Protein AF-A0A1I3VS00-F1 (afdb_monomer_lite)

Organism: NCBI:txid1612308

Sequence (116 aa):
MTAVLDRRQEQSERRREHIAELNKRAAESDLRLKRLYDAIEAGVADIGDPALKDRIDGLKAMRDQARADAERAQALLENFGGKAVTPQMLRKFAETAHQRIRVDGGGYPRASVDGR

pLDDT: mean 76.79, std 14.11, range [45.94, 93.88]

Secondary structure (DSSP, 8-state):
-HHHHHHHHHHHHHHHHHHHHHHHHHHHHHHHHHHHHHHHHTTSS-TT-HHHHHHHHHHHHHHHHHHHHHHHHHHHHHHHHHS---HHHHHHHHHHHHHHHHHS------------

Structure (mmCIF, N/CA/C/O backbone):
data_AF-A0A1I3VS00-F1
#
_entry.id   AF-A0A1I3VS00-F1
#
loop_
_atom_site.group_PDB
_atom_site.id
_atom_site.type_symbol
_atom_site.label_atom_id
_atom_site.label_alt_id
_atom_site.label_comp_id
_atom_site.label_asym_id
_atom_site.label_entity_id
_atom_site.label_seq_id
_atom_site.pdbx_PDB_ins_code
_atom_site.Cartn_x
_atom_site.Cartn_y
_atom_site.Cartn_z
_atom_site.occupancy
_atom_site.B_iso_or_equiv
_atom_site.auth_seq_id
_atom_site.auth_comp_id
_atom_site.auth_asym_id
_atom_site.auth_atom_id
_atom_site.pdbx_PDB_model_num
ATOM 1 N N . MET A 1 1 ? 19.917 -16.281 -31.340 1.00 49.47 1 MET A N 1
ATOM 2 C CA . MET A 1 1 ? 18.910 -15.190 -31.347 1.00 49.47 1 MET A CA 1
ATOM 3 C C . MET A 1 1 ? 17.725 -15.472 -30.410 1.00 49.47 1 MET A C 1
ATOM 5 O O . MET A 1 1 ? 17.122 -14.526 -29.928 1.00 49.47 1 MET A O 1
ATOM 9 N N . THR A 1 2 ? 17.428 -16.739 -30.095 1.00 60.75 2 THR A N 1
ATOM 10 C CA . THR A 1 2 ? 16.278 -17.182 -29.277 1.00 60.75 2 THR A CA 1
ATOM 11 C C . THR A 1 2 ? 16.429 -16.907 -27.770 1.00 60.75 2 THR A C 1
ATOM 13 O O . THR A 1 2 ? 15.507 -16.395 -27.149 1.00 60.75 2 THR A O 1
ATOM 16 N N . ALA A 1 3 ? 17.621 -17.110 -27.193 1.00 62.72 3 ALA A N 1
ATOM 17 C CA . ALA A 1 3 ? 17.862 -16.9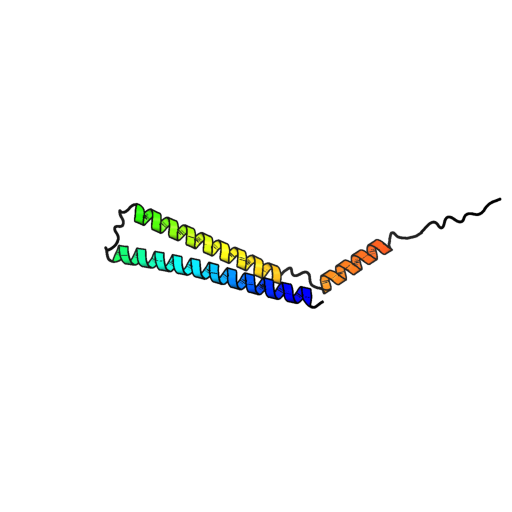75 -25.745 1.00 62.72 3 ALA A CA 1
ATOM 18 C C . ALA A 1 3 ? 17.700 -15.548 -25.168 1.00 62.72 3 ALA A C 1
ATOM 20 O O . ALA A 1 3 ? 17.547 -15.366 -23.964 1.00 62.72 3 ALA A O 1
ATOM 21 N N . VAL A 1 4 ? 17.768 -14.506 -26.004 1.00 61.59 4 VAL A N 1
ATOM 22 C CA . VAL A 1 4 ? 17.553 -13.114 -25.559 1.00 61.59 4 VAL A CA 1
ATOM 23 C C . VAL A 1 4 ? 16.063 -12.773 -25.510 1.00 61.59 4 VAL A C 1
ATOM 25 O O . VAL A 1 4 ? 15.656 -11.996 -24.651 1.00 61.59 4 VAL A O 1
ATOM 28 N N . LEU A 1 5 ? 15.259 -13.346 -26.410 1.00 64.44 5 LEU A N 1
ATOM 29 C CA . LEU A 1 5 ? 13.805 -13.174 -26.410 1.00 64.44 5 LEU A CA 1
ATOM 30 C C . LEU A 1 5 ? 13.175 -13.944 -25.246 1.00 64.44 5 LEU A C 1
ATOM 32 O O . LEU A 1 5 ? 12.375 -13.373 -24.515 1.00 64.44 5 LEU A O 1
ATOM 36 N N . ASP A 1 6 ? 13.643 -15.169 -25.016 1.00 65.31 6 ASP A N 1
ATOM 37 C CA . ASP A 1 6 ? 13.225 -16.036 -23.912 1.00 65.31 6 ASP A CA 1
ATOM 38 C C . ASP A 1 6 ? 13.430 -15.371 -22.533 1.00 65.31 6 ASP A C 1
ATOM 40 O O . ASP A 1 6 ? 12.478 -15.156 -21.785 1.00 65.31 6 ASP A O 1
ATOM 44 N N . ARG A 1 7 ? 14.638 -14.849 -22.259 1.00 65.69 7 ARG A N 1
ATOM 45 C CA . ARG A 1 7 ? 14.918 -14.102 -21.015 1.00 65.69 7 ARG A CA 1
ATOM 46 C C . ARG A 1 7 ? 14.091 -12.828 -20.847 1.00 65.69 7 ARG A C 1
ATOM 48 O O . ARG A 1 7 ? 13.836 -12.407 -19.722 1.00 65.69 7 ARG A O 1
ATOM 55 N N . ARG A 1 8 ? 13.703 -12.169 -21.942 1.00 65.25 8 ARG A N 1
ATOM 56 C CA . ARG A 1 8 ? 12.835 -10.981 -21.871 1.00 65.25 8 ARG A CA 1
ATOM 57 C C . ARG A 1 8 ? 11.405 -11.361 -21.513 1.00 65.25 8 ARG A C 1
ATOM 59 O O . ARG A 1 8 ? 10.761 -10.623 -20.771 1.00 65.25 8 ARG A O 1
ATOM 66 N N . GLN A 1 9 ? 10.932 -12.486 -22.034 1.00 68.12 9 GLN A N 1
ATOM 67 C CA . GLN A 1 9 ? 9.598 -12.998 -21.766 1.00 68.12 9 GLN A CA 1
ATOM 68 C C . GLN A 1 9 ? 9.479 -13.431 -20.299 1.00 68.12 9 GLN A C 1
ATOM 70 O O . GLN A 1 9 ? 8.611 -12.923 -19.593 1.00 68.12 9 GLN A O 1
ATOM 75 N N . GLU A 1 10 ? 10.461 -14.186 -19.801 1.00 72.00 10 GLU A N 1
ATOM 76 C CA . GLU A 1 10 ? 10.529 -14.603 -18.396 1.00 72.00 10 GLU A CA 1
ATOM 77 C C . GLU A 1 10 ? 10.608 -13.404 -17.426 1.00 72.00 10 GLU A C 1
ATOM 79 O O . GLU A 1 10 ? 9.923 -13.357 -16.405 1.00 72.00 10 GLU A O 1
ATOM 84 N N . GLN A 1 11 ? 11.399 -12.370 -17.746 1.00 72.31 11 GLN A N 1
ATOM 85 C CA . GLN A 1 11 ? 11.462 -11.161 -16.914 1.00 72.31 11 GLN A CA 1
ATOM 86 C C . GLN A 1 11 ? 10.167 -10.340 -16.928 1.00 72.31 11 GLN A C 1
ATOM 88 O O . GLN A 1 11 ? 9.881 -9.649 -15.950 1.00 72.31 11 GLN A O 1
ATOM 93 N N . SER A 1 12 ? 9.415 -10.364 -18.029 1.00 74.44 12 SER A N 1
ATOM 94 C CA . SER A 1 12 ? 8.126 -9.676 -18.139 1.00 74.44 12 SER A CA 1
ATOM 95 C C . SER A 1 12 ? 7.064 -10.368 -17.286 1.00 74.44 12 SER A C 1
ATOM 97 O O . SER A 1 12 ? 6.343 -9.701 -16.545 1.00 74.44 12 SER A O 1
ATOM 99 N N . GLU A 1 13 ? 7.013 -11.700 -17.330 1.00 78.31 13 GLU A N 1
ATOM 100 C CA . GLU A 1 13 ? 6.086 -12.516 -16.536 1.00 78.31 13 GLU A CA 1
ATOM 101 C C . GLU A 1 13 ? 6.328 -12.330 -15.037 1.00 78.31 13 GLU A C 1
ATOM 103 O O . GLU A 1 13 ? 5.426 -11.875 -14.334 1.00 78.31 13 GLU A O 1
ATOM 108 N N . ARG A 1 14 ? 7.578 -12.483 -14.580 1.00 79.31 14 ARG A N 1
ATOM 109 C CA . ARG A 1 14 ? 7.941 -12.278 -13.166 1.00 79.31 14 ARG A CA 1
ATOM 110 C C . ARG A 1 14 ? 7.592 -10.877 -12.655 1.00 79.31 14 ARG A C 1
ATOM 112 O O . ARG A 1 14 ? 7.182 -10.705 -11.509 1.00 79.31 14 ARG A O 1
ATOM 119 N N . ARG A 1 15 ? 7.744 -9.845 -13.494 1.00 78.56 15 ARG A N 1
ATOM 120 C CA . ARG A 1 15 ? 7.362 -8.466 -13.134 1.00 78.56 15 ARG A CA 1
ATOM 121 C C . ARG A 1 15 ? 5.850 -8.294 -13.057 1.00 78.56 15 ARG A C 1
ATOM 123 O O . ARG A 1 15 ? 5.381 -7.599 -12.162 1.00 78.56 15 ARG A O 1
ATOM 130 N N . ARG A 1 16 ? 5.088 -8.910 -13.964 1.00 82.06 16 ARG A N 1
ATOM 131 C CA . ARG A 1 16 ? 3.617 -8.888 -13.923 1.00 82.06 16 ARG A CA 1
ATOM 132 C C . ARG A 1 16 ? 3.086 -9.576 -12.670 1.00 82.06 16 ARG A C 1
ATOM 134 O O . ARG A 1 16 ? 2.212 -9.019 -12.014 1.00 82.06 16 ARG A O 1
ATOM 141 N N . GLU A 1 17 ? 3.651 -10.724 -12.309 1.00 86.94 17 GLU A N 1
ATOM 142 C CA . GLU A 1 17 ? 3.328 -11.424 -11.060 1.00 86.94 17 GLU A CA 1
ATOM 143 C C . GLU A 1 17 ? 3.627 -10.548 -9.838 1.00 86.94 17 GLU A C 1
ATOM 145 O O . GLU A 1 17 ? 2.789 -10.406 -8.949 1.00 86.94 17 GLU A O 1
ATOM 150 N N . HIS A 1 18 ? 4.778 -9.871 -9.829 1.00 85.19 18 HIS A N 1
ATOM 151 C CA . HIS A 1 18 ? 5.136 -8.953 -8.750 1.00 85.19 18 HIS A CA 1
ATOM 152 C C . HIS A 1 18 ? 4.172 -7.758 -8.633 1.00 85.19 18 HIS A C 1
ATOM 154 O O . HIS A 1 18 ? 3.756 -7.403 -7.532 1.00 85.19 18 HIS A O 1
ATOM 160 N N . ILE A 1 19 ? 3.762 -7.162 -9.758 1.00 85.81 19 ILE A N 1
ATOM 161 C CA . ILE A 1 19 ? 2.754 -6.088 -9.784 1.00 85.81 19 ILE A CA 1
ATOM 162 C C . ILE A 1 19 ? 1.403 -6.592 -9.258 1.00 85.81 19 ILE A C 1
ATOM 164 O O . ILE A 1 19 ? 0.718 -5.872 -8.530 1.00 85.81 19 ILE A O 1
ATOM 168 N N . ALA A 1 20 ? 1.002 -7.815 -9.610 1.00 89.69 20 ALA A N 1
ATOM 169 C CA . ALA A 1 20 ? -0.241 -8.407 -9.125 1.00 89.69 20 ALA A CA 1
ATOM 170 C C . ALA A 1 20 ? -0.213 -8.618 -7.601 1.00 89.69 20 ALA A C 1
ATOM 172 O O . ALA A 1 20 ? -1.176 -8.272 -6.919 1.00 89.69 20 ALA A O 1
ATOM 173 N N . GLU A 1 21 ? 0.906 -9.104 -7.058 1.00 90.62 21 GLU A N 1
ATOM 174 C CA . GLU A 1 21 ? 1.119 -9.250 -5.612 1.00 90.62 21 GLU A CA 1
ATOM 175 C C . GLU A 1 21 ? 1.039 -7.896 -4.883 1.00 90.62 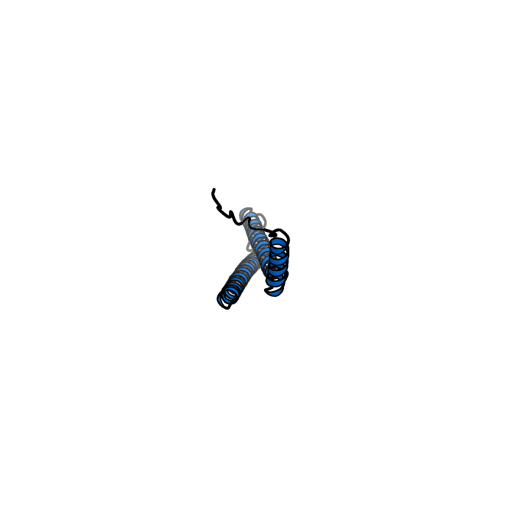21 GLU A C 1
ATOM 177 O O . GLU A 1 21 ? 0.357 -7.773 -3.864 1.00 90.62 21 GLU A O 1
ATOM 182 N N . LEU A 1 22 ? 1.690 -6.853 -5.413 1.00 89.19 22 LEU A N 1
ATOM 183 C CA . LEU A 1 22 ? 1.647 -5.507 -4.826 1.00 89.19 22 LEU A CA 1
ATOM 184 C C . LEU A 1 22 ? 0.221 -4.938 -4.810 1.00 89.19 22 LEU A C 1
ATOM 186 O O . LEU A 1 22 ? -0.237 -4.441 -3.780 1.00 89.19 22 LEU A O 1
ATOM 190 N N . ASN A 1 23 ? -0.511 -5.081 -5.918 1.00 87.44 23 ASN A N 1
ATOM 191 C CA . ASN A 1 23 ? -1.912 -4.662 -6.000 1.00 87.44 23 ASN A CA 1
ATOM 192 C C . ASN A 1 23 ? -2.808 -5.435 -5.028 1.00 87.44 23 ASN A C 1
ATOM 194 O O . ASN A 1 23 ? -3.676 -4.844 -4.386 1.00 87.44 23 ASN A O 1
ATOM 198 N N . LYS A 1 24 ? -2.586 -6.745 -4.878 1.00 92.62 24 LYS A N 1
ATOM 199 C CA . LYS A 1 24 ? -3.323 -7.568 -3.917 1.00 92.62 24 LYS A CA 1
ATOM 200 C C . LYS A 1 24 ? -3.100 -7.073 -2.487 1.00 92.62 24 LYS A C 1
ATOM 202 O O . LYS A 1 24 ? -4.071 -6.856 -1.767 1.00 92.62 24 LYS A O 1
ATOM 207 N N . ARG A 1 25 ? -1.849 -6.808 -2.095 1.00 88.75 25 ARG A N 1
ATOM 208 C CA . ARG A 1 25 ? -1.522 -6.267 -0.762 1.00 88.75 25 ARG A CA 1
ATOM 209 C C . ARG A 1 25 ? -2.172 -4.909 -0.506 1.00 88.75 25 ARG A C 1
ATOM 211 O O . ARG A 1 25 ? -2.670 -4.672 0.597 1.00 88.75 25 ARG A O 1
ATOM 218 N N . ALA A 1 26 ? -2.197 -4.032 -1.510 1.00 85.25 26 ALA A N 1
ATOM 219 C CA . ALA A 1 26 ? -2.899 -2.756 -1.419 1.00 85.25 26 ALA A CA 1
ATOM 220 C C . ALA A 1 26 ? -4.409 -2.965 -1.194 1.00 85.25 26 ALA A C 1
ATOM 222 O O . ALA A 1 26 ? -4.962 -2.426 -0.236 1.00 85.25 26 ALA A O 1
ATOM 223 N N . ALA A 1 27 ? -5.049 -3.828 -1.990 1.00 88.94 27 ALA A N 1
ATOM 224 C CA . ALA A 1 27 ? -6.475 -4.137 -1.872 1.00 88.94 27 ALA A CA 1
ATOM 225 C C . ALA A 1 27 ? -6.844 -4.781 -0.522 1.00 88.94 27 ALA A C 1
ATOM 227 O O . ALA A 1 27 ? -7.869 -4.446 0.073 1.00 88.94 27 ALA A O 1
ATOM 228 N N . GLU A 1 28 ? -6.004 -5.678 -0.002 1.00 93.00 28 GLU A N 1
ATOM 229 C CA . GLU A 1 28 ? -6.184 -6.264 1.331 1.00 93.00 28 GLU A CA 1
ATOM 230 C C . GLU A 1 28 ? -6.085 -5.206 2.437 1.00 93.00 28 GLU A C 1
ATOM 232 O O . GLU A 1 28 ? -6.846 -5.248 3.408 1.00 93.00 28 GLU A O 1
ATOM 237 N N . SER A 1 29 ? -5.175 -4.242 2.287 1.00 89.19 29 SER A N 1
ATOM 238 C CA . SER A 1 29 ? -5.002 -3.140 3.239 1.00 89.19 29 SER A CA 1
ATOM 239 C C . SER A 1 29 ? -6.198 -2.185 3.207 1.00 89.19 29 SER A C 1
ATOM 241 O O . SER A 1 29 ? -6.711 -1.821 4.265 1.00 89.19 29 SER A O 1
ATOM 243 N N . ASP A 1 30 ? -6.720 -1.864 2.020 1.00 87.69 30 ASP A N 1
ATOM 244 C CA . ASP A 1 30 ? -7.956 -1.090 1.858 1.00 87.69 30 ASP A CA 1
ATOM 245 C C . ASP A 1 30 ? -9.174 -1.802 2.456 1.00 87.69 30 ASP A C 1
ATOM 247 O O . ASP A 1 30 ? -9.996 -1.173 3.123 1.00 87.69 30 ASP A O 1
ATOM 251 N N . LEU A 1 31 ? -9.296 -3.121 2.275 1.00 93.88 31 LEU A N 1
ATOM 252 C CA . LEU A 1 31 ? -10.385 -3.887 2.881 1.00 93.88 31 LEU A CA 1
ATOM 253 C C . LEU A 1 31 ? -10.298 -3.877 4.412 1.00 93.88 31 LEU A C 1
ATOM 255 O O . LEU A 1 31 ? -11.318 -3.745 5.088 1.00 93.88 31 LEU A O 1
ATOM 259 N N . ARG A 1 32 ? -9.088 -4.004 4.971 1.00 91.25 32 ARG A N 1
ATOM 260 C CA . ARG A 1 32 ? -8.867 -3.904 6.422 1.00 91.25 32 ARG A CA 1
ATOM 261 C C . ARG A 1 32 ? -9.209 -2.514 6.950 1.00 91.25 32 ARG A C 1
ATOM 263 O O . ARG A 1 32 ? -9.837 -2.427 7.999 1.00 91.25 32 ARG A O 1
ATOM 270 N N . LEU A 1 33 ? -8.854 -1.457 6.218 1.00 90.81 33 LEU A N 1
ATOM 271 C CA . LEU A 1 33 ? -9.243 -0.086 6.555 1.00 90.81 33 LEU A CA 1
ATOM 272 C C . LEU A 1 33 ? -10.762 0.085 6.544 1.00 90.81 33 LEU A C 1
ATOM 274 O O . LEU A 1 33 ? -11.307 0.586 7.520 1.00 90.81 33 LEU A O 1
ATOM 278 N N . LYS A 1 34 ? -11.452 -0.384 5.496 1.00 92.06 34 LYS 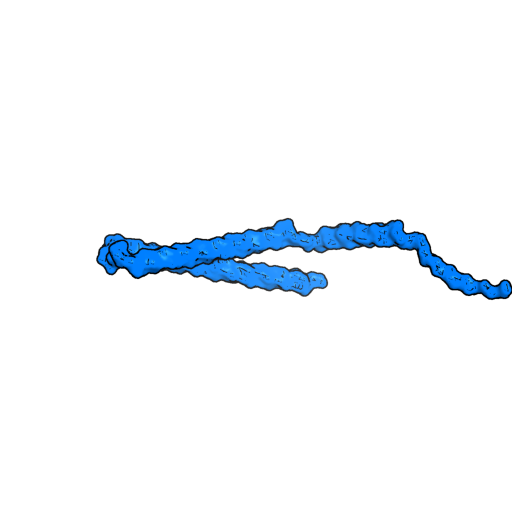A N 1
ATOM 279 C CA . LYS A 1 34 ? -12.921 -0.329 5.419 1.00 92.06 34 LYS A CA 1
ATOM 280 C C . LYS A 1 34 ? -13.580 -1.003 6.618 1.00 92.06 34 LYS A C 1
ATOM 282 O O . LYS A 1 34 ? -14.367 -0.367 7.297 1.00 92.06 34 LYS A O 1
ATOM 287 N N . ARG A 1 35 ? -13.157 -2.226 6.955 1.00 92.81 35 ARG A N 1
ATOM 288 C CA . ARG A 1 35 ? -13.681 -2.953 8.123 1.00 92.81 35 ARG A CA 1
ATOM 289 C C . ARG A 1 35 ? -13.462 -2.216 9.445 1.00 92.81 35 ARG A C 1
ATOM 291 O O . ARG A 1 35 ? -14.292 -2.338 10.337 1.00 92.81 35 ARG A O 1
ATOM 298 N N . LEU A 1 36 ? -12.347 -1.497 9.595 1.00 89.44 36 LEU A N 1
ATOM 299 C CA . LEU A 1 36 ? -12.114 -0.669 10.781 1.00 89.44 36 LEU A CA 1
ATOM 300 C C . LEU A 1 36 ? -13.060 0.529 10.812 1.00 89.44 36 LEU A C 1
ATOM 302 O O . LEU A 1 36 ? -13.609 0.818 11.867 1.00 89.44 36 LEU A O 1
ATOM 306 N N . TYR A 1 37 ? -13.290 1.182 9.673 1.00 91.31 37 TYR A N 1
ATOM 307 C CA . TYR A 1 37 ? -14.276 2.256 9.581 1.00 91.31 37 TYR A CA 1
ATOM 308 C C . TYR A 1 37 ? -15.696 1.758 9.883 1.00 91.31 37 TYR A C 1
ATOM 310 O O . TYR A 1 37 ? -16.358 2.348 10.730 1.00 91.31 37 TYR A O 1
ATOM 318 N N . ASP A 1 38 ? -16.111 0.620 9.318 1.00 92.62 38 ASP A N 1
ATOM 319 C CA . ASP A 1 38 ? -17.404 -0.010 9.626 1.00 92.62 38 ASP A CA 1
ATOM 320 C C . ASP A 1 38 ? -17.534 -0.350 11.126 1.00 92.62 38 ASP A C 1
ATOM 322 O O . ASP A 1 38 ? -18.586 -0.157 11.729 1.00 92.62 38 ASP A O 1
ATOM 326 N N . ALA A 1 39 ? -16.461 -0.838 11.762 1.00 89.81 39 ALA A N 1
ATOM 327 C CA . ALA A 1 39 ? -16.459 -1.151 13.193 1.00 89.81 39 ALA A CA 1
ATOM 328 C C . ALA A 1 39 ? -16.567 0.101 14.080 1.00 89.81 39 ALA A C 1
ATOM 330 O O . ALA A 1 39 ? -17.166 0.029 15.154 1.00 89.81 39 ALA A O 1
ATOM 331 N N . ILE A 1 40 ? -16.011 1.234 13.641 1.00 88.81 40 ILE A N 1
ATOM 332 C CA . ILE A 1 40 ? -16.174 2.532 14.311 1.00 88.81 40 ILE A CA 1
ATOM 333 C C . ILE A 1 40 ? -17.626 3.002 14.181 1.00 88.81 40 ILE A C 1
ATOM 335 O O . ILE A 1 40 ? -18.235 3.383 15.177 1.00 88.81 40 ILE A O 1
ATOM 339 N N . GLU A 1 41 ? -18.207 2.927 12.981 1.00 89.88 41 GLU A N 1
ATOM 340 C CA . GLU A 1 41 ? -19.603 3.318 12.735 1.00 89.88 41 GLU A CA 1
ATOM 341 C C . GLU A 1 41 ? -20.600 2.445 13.510 1.00 89.88 41 GLU A C 1
ATOM 343 O O . GLU A 1 41 ? -21.590 2.947 14.038 1.00 89.88 41 GLU A O 1
ATOM 348 N N . ALA A 1 42 ? -20.310 1.149 13.648 1.00 92.75 42 ALA A N 1
ATOM 349 C CA . ALA A 1 42 ? -21.091 0.223 14.464 1.00 92.75 42 ALA A CA 1
ATOM 350 C C . ALA A 1 42 ? -20.886 0.408 15.984 1.00 92.75 42 ALA A C 1
ATOM 352 O O . ALA A 1 42 ? -21.527 -0.290 16.770 1.00 92.75 42 ALA A O 1
ATOM 353 N N . GLY A 1 43 ? -19.981 1.299 16.410 1.00 87.94 43 GLY A N 1
ATOM 354 C CA . GLY A 1 43 ? -19.643 1.528 17.819 1.00 87.94 43 GLY A CA 1
ATOM 355 C C . GLY A 1 43 ? -18.877 0.377 18.482 1.00 87.94 43 GLY A C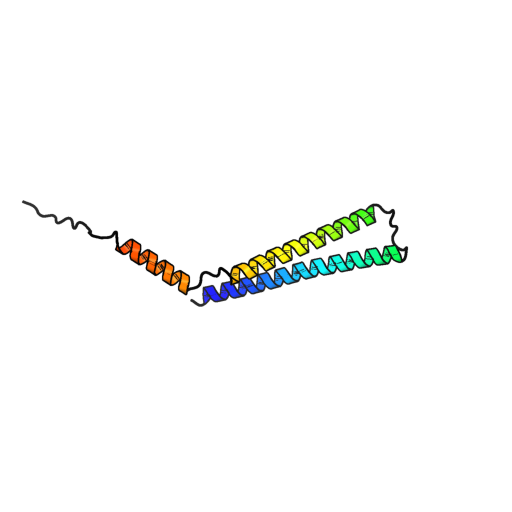 1
ATOM 356 O O . GLY A 1 43 ? -18.761 0.339 19.703 1.00 87.94 43 GLY A O 1
ATOM 357 N N . VAL A 1 44 ? -18.365 -0.573 17.692 1.00 89.44 44 VAL A N 1
ATOM 358 C CA . VAL A 1 44 ? -17.556 -1.710 18.166 1.00 89.44 44 VAL A CA 1
ATOM 359 C C . VAL A 1 44 ? -16.123 -1.269 18.468 1.00 89.44 44 VAL A C 1
ATOM 361 O O . VAL A 1 44 ? -15.481 -1.821 19.360 1.00 89.44 44 VAL A O 1
ATOM 364 N N . ALA A 1 45 ? -15.618 -0.287 17.721 1.00 85.81 45 ALA A N 1
ATOM 365 C CA . ALA A 1 45 ? -14.300 0.302 17.913 1.00 85.81 45 ALA A CA 1
ATOM 366 C C . ALA A 1 45 ? -14.419 1.737 18.445 1.00 85.81 45 ALA A C 1
ATOM 368 O O . ALA A 1 45 ? -15.176 2.544 17.907 1.00 85.81 45 ALA A O 1
ATOM 369 N N . ASP A 1 46 ? -13.645 2.054 19.484 1.00 85.50 46 ASP A N 1
ATOM 370 C CA . ASP A 1 46 ? -13.614 3.385 20.091 1.00 85.50 46 ASP A CA 1
ATOM 371 C C . ASP A 1 46 ? -12.702 4.324 19.288 1.00 85.50 46 ASP A C 1
ATOM 373 O O . ASP A 1 46 ? -11.510 4.067 19.123 1.00 85.50 46 ASP A O 1
ATOM 377 N N . ILE A 1 47 ? -13.258 5.433 18.800 1.00 81.19 47 ILE A N 1
ATOM 378 C CA . ILE A 1 47 ? -12.526 6.450 18.033 1.00 81.19 47 ILE A CA 1
ATOM 379 C C . ILE A 1 47 ? -11.485 7.214 18.871 1.00 81.19 47 ILE A C 1
ATOM 381 O O . ILE A 1 47 ? -10.560 7.804 18.313 1.00 81.19 47 ILE A O 1
ATOM 385 N N . GLY A 1 48 ? -11.635 7.213 20.196 1.00 83.88 48 GLY A N 1
ATOM 386 C CA . GLY A 1 48 ? -10.693 7.784 21.152 1.00 83.88 48 GLY A CA 1
ATOM 387 C C . GLY A 1 48 ? -9.515 6.868 21.479 1.00 83.88 48 GLY A C 1
ATOM 388 O O . GLY A 1 48 ? -8.579 7.316 22.142 1.00 83.88 48 GLY A O 1
ATOM 389 N N . ASP A 1 49 ? -9.526 5.613 21.015 1.00 86.62 49 ASP A N 1
ATOM 390 C CA . ASP A 1 49 ? -8.442 4.670 21.266 1.00 86.62 49 ASP A CA 1
ATOM 391 C C . ASP A 1 49 ? -7.189 5.032 20.436 1.00 86.62 49 ASP A C 1
ATOM 393 O O . ASP A 1 49 ? -7.220 5.015 19.198 1.00 86.62 49 ASP A O 1
ATOM 397 N N . PRO A 1 50 ? -6.052 5.357 21.079 1.00 84.56 50 PRO A N 1
ATOM 398 C CA . PRO A 1 50 ? -4.836 5.727 20.361 1.00 84.56 50 PRO A CA 1
ATOM 399 C C . PRO A 1 50 ? -4.277 4.560 19.535 1.00 84.56 50 PRO A C 1
ATOM 401 O O . PRO A 1 50 ? -3.760 4.786 18.442 1.00 84.56 50 PRO A O 1
ATOM 404 N N . ALA A 1 51 ? -4.450 3.311 19.986 1.00 87.12 51 ALA A N 1
ATOM 405 C CA . ALA A 1 51 ? -3.978 2.146 19.243 1.00 87.12 51 ALA A CA 1
ATOM 406 C C . ALA A 1 51 ? -4.767 1.937 17.937 1.00 87.12 51 ALA A C 1
ATOM 408 O O . ALA A 1 51 ? -4.197 1.501 16.932 1.00 87.12 51 ALA A O 1
ATOM 409 N N . LEU A 1 52 ? -6.053 2.294 17.903 1.00 86.62 52 LEU A N 1
ATOM 410 C CA . LEU A 1 52 ? -6.859 2.318 16.686 1.00 86.62 52 LEU A CA 1
ATOM 411 C C . LEU A 1 52 ? -6.341 3.357 15.689 1.00 86.62 52 LEU A C 1
ATOM 413 O O . LEU A 1 52 ? -6.209 3.051 14.499 1.00 86.62 52 LEU A O 1
ATOM 417 N N . LYS A 1 53 ? -6.003 4.559 16.167 1.00 87.50 53 LYS A N 1
ATOM 418 C CA . LYS A 1 53 ? -5.417 5.617 15.337 1.00 87.50 53 LYS A CA 1
ATOM 419 C C . LYS A 1 53 ? -4.089 5.171 14.719 1.00 87.50 53 LYS A C 1
ATOM 421 O O . LYS A 1 53 ? -3.959 5.214 13.495 1.00 87.50 53 LYS A O 1
ATOM 426 N N . ASP A 1 54 ? -3.162 4.663 15.532 1.00 89.75 54 ASP A N 1
ATOM 427 C CA . ASP A 1 54 ? -1.873 4.133 15.063 1.00 89.75 54 ASP A CA 1
ATOM 428 C C . ASP A 1 54 ? -2.056 3.008 14.034 1.00 89.75 54 ASP A C 1
ATOM 430 O O . ASP A 1 54 ? -1.345 2.928 13.029 1.00 89.75 54 ASP A O 1
ATOM 434 N N . ARG A 1 55 ? -3.057 2.144 14.234 1.00 89.38 55 ARG A N 1
ATOM 435 C CA . ARG A 1 55 ? -3.352 1.038 13.318 1.00 89.38 55 ARG A CA 1
ATOM 436 C C . ARG A 1 55 ? -3.901 1.513 11.975 1.00 89.38 55 ARG A C 1
ATOM 438 O O . ARG A 1 55 ? -3.531 0.949 10.943 1.00 89.38 55 ARG A O 1
ATOM 445 N N . ILE A 1 56 ? -4.764 2.529 11.967 1.00 89.56 56 ILE A N 1
ATOM 446 C CA . ILE A 1 56 ? -5.270 3.152 10.736 1.00 89.56 56 ILE A CA 1
ATOM 447 C C . ILE A 1 56 ? -4.123 3.822 9.978 1.00 89.56 56 ILE A C 1
ATOM 449 O O . ILE A 1 56 ? -3.989 3.609 8.772 1.00 89.56 56 ILE A O 1
ATOM 453 N N . ASP A 1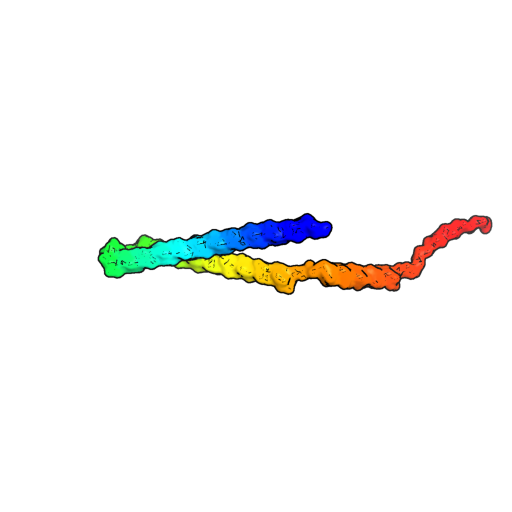 57 ? -3.288 4.592 10.673 1.00 91.25 57 ASP A N 1
ATOM 454 C CA . ASP A 1 57 ? -2.167 5.303 10.058 1.00 91.25 57 ASP A CA 1
ATOM 455 C C . ASP A 1 57 ? -1.132 4.312 9.489 1.00 91.25 57 ASP A C 1
ATOM 457 O O . ASP A 1 57 ? -0.698 4.457 8.343 1.00 91.25 57 ASP A O 1
ATOM 461 N N . GLY A 1 58 ? -0.841 3.221 10.206 1.00 91.69 58 GLY A N 1
ATOM 462 C CA . GLY A 1 58 ? 0.004 2.131 9.713 1.00 91.69 58 GLY A CA 1
ATOM 463 C C . GLY A 1 58 ? -0.563 1.426 8.475 1.00 91.69 58 GLY A C 1
ATOM 464 O O . GLY A 1 58 ? 0.162 1.189 7.508 1.00 91.69 58 GLY A O 1
ATOM 465 N N . LEU A 1 59 ? -1.866 1.123 8.457 1.00 90.00 59 LEU A N 1
ATOM 466 C CA . LEU A 1 59 ? -2.512 0.504 7.293 1.00 90.00 59 LEU A CA 1
ATOM 467 C C . LEU A 1 59 ? -2.536 1.435 6.073 1.00 90.00 59 LEU A C 1
ATOM 469 O O . LEU A 1 59 ? -2.321 0.967 4.953 1.00 90.00 59 LEU A O 1
ATOM 473 N N . LYS A 1 60 ? -2.757 2.740 6.272 1.00 90.94 60 LYS A N 1
ATOM 474 C CA . LYS A 1 60 ? -2.665 3.741 5.198 1.00 90.94 60 LYS A CA 1
ATOM 475 C C . LYS A 1 60 ? -1.255 3.803 4.625 1.00 90.94 60 LYS A C 1
ATOM 477 O O . LYS A 1 60 ? -1.105 3.694 3.413 1.00 90.94 60 LYS A O 1
ATOM 482 N N . ALA A 1 61 ? -0.235 3.872 5.480 1.00 93.56 61 ALA A N 1
ATOM 483 C CA . ALA A 1 61 ? 1.159 3.879 5.046 1.00 93.56 61 ALA A CA 1
ATOM 484 C C . ALA A 1 61 ? 1.518 2.620 4.237 1.00 93.56 61 ALA A C 1
ATOM 486 O O . ALA A 1 61 ? 2.125 2.724 3.172 1.00 93.56 61 ALA A O 1
ATOM 487 N N . MET A 1 62 ? 1.094 1.432 4.688 1.00 88.25 62 MET A N 1
ATOM 488 C CA . MET A 1 62 ? 1.317 0.178 3.955 1.00 88.25 62 MET A CA 1
ATOM 489 C C . MET A 1 62 ? 0.633 0.174 2.586 1.00 88.25 62 MET A C 1
ATOM 491 O O . MET A 1 62 ? 1.240 -0.239 1.597 1.00 88.25 62 MET A O 1
ATOM 495 N N . ARG A 1 63 ? -0.619 0.640 2.514 1.00 90.94 63 ARG A N 1
ATOM 496 C CA . ARG A 1 63 ? -1.354 0.753 1.251 1.00 90.94 63 ARG A CA 1
ATOM 497 C C . ARG A 1 63 ? -0.668 1.724 0.297 1.00 90.94 63 ARG A C 1
ATOM 499 O O . ARG A 1 63 ? -0.467 1.384 -0.865 1.00 90.94 63 ARG A O 1
ATOM 506 N N . ASP A 1 64 ? -0.330 2.914 0.778 1.00 91.38 64 ASP A N 1
ATOM 507 C CA . ASP A 1 64 ? 0.248 3.974 -0.046 1.00 91.38 64 ASP A CA 1
ATOM 508 C C . ASP A 1 64 ? 1.623 3.548 -0.578 1.00 91.38 64 ASP A C 1
ATOM 510 O O . ASP A 1 64 ? 1.907 3.728 -1.762 1.00 91.38 64 ASP A O 1
ATOM 514 N N . GLN A 1 65 ? 2.424 2.862 0.245 1.00 87.56 65 GLN A N 1
ATOM 515 C CA . GLN A 1 65 ? 3.684 2.259 -0.186 1.00 87.56 65 GLN A CA 1
ATOM 516 C C . GLN A 1 65 ? 3.468 1.170 -1.245 1.00 87.56 65 GLN A C 1
ATOM 518 O O . GLN A 1 65 ? 4.117 1.195 -2.288 1.00 87.56 65 GLN A O 1
ATOM 523 N N . ALA A 1 66 ? 2.540 0.235 -1.015 1.00 86.06 66 ALA A N 1
ATOM 524 C CA . ALA A 1 66 ? 2.254 -0.841 -1.966 1.00 86.06 66 ALA A CA 1
ATOM 525 C C . ALA A 1 66 ? 1.759 -0.299 -3.316 1.00 86.06 66 ALA A C 1
ATOM 527 O O . ALA A 1 66 ? 2.126 -0.820 -4.370 1.00 86.06 66 ALA A O 1
ATOM 528 N N . ARG A 1 67 ? 0.964 0.775 -3.290 1.00 87.88 67 ARG A N 1
ATOM 529 C CA . ARG A 1 67 ? 0.479 1.458 -4.490 1.00 87.88 67 ARG A CA 1
ATOM 530 C C . ARG A 1 67 ? 1.608 2.164 -5.234 1.00 87.88 67 ARG A C 1
ATOM 532 O O . ARG A 1 67 ? 1.762 1.934 -6.430 1.00 87.88 67 ARG A O 1
ATOM 539 N N . ALA A 1 68 ? 2.443 2.927 -4.530 1.00 89.81 68 ALA A N 1
ATOM 540 C CA . ALA A 1 68 ? 3.611 3.571 -5.124 1.00 89.81 68 ALA A CA 1
ATOM 541 C C . ALA A 1 68 ? 4.584 2.542 -5.730 1.00 89.81 68 ALA A C 1
ATOM 543 O O . ALA A 1 68 ? 5.162 2.770 -6.793 1.00 89.81 68 ALA A O 1
ATOM 544 N N . ASP A 1 69 ? 4.757 1.387 -5.087 1.00 84.56 69 ASP A N 1
ATOM 545 C CA . ASP A 1 69 ? 5.584 0.295 -5.604 1.00 84.56 69 ASP A CA 1
ATOM 546 C C . ASP A 1 69 ? 4.983 -0.321 -6.870 1.00 84.56 69 ASP A C 1
ATOM 548 O O . ASP A 1 69 ? 5.709 -0.560 -7.839 1.00 84.56 69 ASP A O 1
ATOM 552 N N . ALA A 1 70 ? 3.663 -0.528 -6.896 1.00 81.75 70 ALA A N 1
ATOM 553 C CA . ALA A 1 70 ? 2.957 -1.020 -8.073 1.00 81.75 70 ALA A CA 1
ATOM 554 C C . ALA A 1 70 ? 3.080 -0.04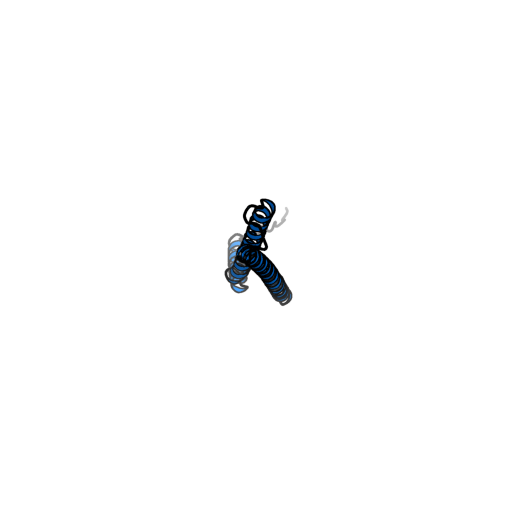0 -9.250 1.00 81.75 70 ALA A C 1
ATOM 556 O O . ALA A 1 70 ? 3.424 -0.465 -10.353 1.00 81.75 70 ALA A O 1
ATOM 557 N N . GLU A 1 71 ? 2.886 1.261 -9.013 1.00 87.25 71 GLU A N 1
ATOM 558 C CA . GLU A 1 71 ? 3.039 2.313 -10.028 1.00 87.25 71 GLU A CA 1
ATOM 559 C C . GLU A 1 71 ? 4.474 2.369 -10.570 1.00 87.25 71 GLU A C 1
ATOM 561 O O . GLU A 1 71 ? 4.688 2.407 -11.783 1.00 87.25 71 GLU A O 1
ATOM 566 N N . ARG A 1 72 ? 5.485 2.282 -9.694 1.00 85.25 72 ARG A N 1
ATOM 567 C CA . ARG A 1 72 ? 6.895 2.214 -10.116 1.00 85.25 72 ARG A CA 1
ATOM 568 C C . ARG A 1 72 ? 7.183 0.972 -10.957 1.00 85.25 72 ARG A C 1
ATOM 570 O O . ARG A 1 72 ? 7.876 1.062 -11.971 1.00 85.25 72 ARG A O 1
ATOM 577 N N . ALA A 1 73 ? 6.668 -0.186 -10.554 1.00 82.75 73 ALA A N 1
ATOM 578 C CA . ALA A 1 73 ? 6.861 -1.435 -11.282 1.00 82.75 73 ALA A CA 1
ATOM 579 C C . ALA A 1 73 ? 6.155 -1.424 -12.652 1.00 82.75 73 ALA A C 1
ATOM 581 O O . ALA A 1 73 ? 6.725 -1.911 -13.632 1.00 82.75 73 ALA A O 1
ATOM 582 N N . GLN A 1 74 ? 4.968 -0.816 -12.741 1.00 80.44 74 GLN A N 1
ATOM 583 C CA . GLN A 1 74 ? 4.250 -0.584 -13.998 1.00 80.44 74 GLN A CA 1
ATOM 584 C C . GLN A 1 74 ? 5.028 0.350 -14.929 1.00 80.44 74 GLN A C 1
ATOM 586 O O . GLN A 1 74 ? 5.320 -0.036 -16.060 1.00 80.44 74 GLN A O 1
ATOM 591 N N . ALA A 1 75 ? 5.474 1.508 -14.435 1.00 82.06 75 ALA A N 1
ATOM 592 C CA . ALA A 1 75 ? 6.254 2.461 -15.224 1.00 82.06 75 ALA A CA 1
ATOM 593 C C . ALA A 1 75 ? 7.555 1.842 -15.765 1.00 82.06 75 ALA A C 1
ATOM 595 O O . ALA A 1 75 ? 7.958 2.093 -16.903 1.00 82.06 75 ALA A O 1
ATOM 596 N N . LEU A 1 76 ? 8.213 0.984 -14.974 1.00 77.75 76 LEU A N 1
ATOM 597 C CA . LEU A 1 76 ? 9.356 0.209 -15.451 1.00 77.75 76 LEU A CA 1
ATOM 598 C C . LEU A 1 76 ? 8.950 -0.718 -16.601 1.00 77.75 76 LEU A C 1
ATOM 600 O O . LEU A 1 76 ? 9.608 -0.684 -17.639 1.00 77.75 76 LEU A O 1
ATOM 604 N N . LEU A 1 77 ? 7.884 -1.512 -16.445 1.00 75.50 77 LEU A N 1
ATOM 605 C CA . LEU A 1 77 ? 7.385 -2.427 -17.480 1.00 75.50 77 LEU A CA 1
ATOM 606 C C . LEU A 1 77 ? 7.068 -1.696 -18.798 1.00 75.50 77 LEU A C 1
ATOM 608 O O . LEU A 1 77 ? 7.475 -2.162 -19.863 1.00 75.50 77 LEU A O 1
ATOM 612 N N . GLU A 1 78 ? 6.416 -0.536 -18.731 1.00 74.56 78 GLU A N 1
ATOM 613 C CA . GLU A 1 78 ? 6.104 0.300 -19.899 1.00 74.56 78 GLU A CA 1
ATOM 614 C C . GLU A 1 78 ? 7.368 0.861 -20.568 1.00 74.56 78 GLU A C 1
ATOM 616 O O . GLU A 1 78 ? 7.505 0.835 -21.795 1.00 74.56 78 GLU A O 1
ATOM 621 N N . ASN A 1 79 ? 8.354 1.293 -19.777 1.00 67.06 79 ASN A N 1
ATOM 622 C CA . ASN A 1 79 ? 9.615 1.823 -20.294 1.00 67.06 79 ASN A CA 1
ATOM 623 C C . ASN A 1 79 ? 10.481 0.737 -20.973 1.00 67.06 79 ASN A C 1
ATOM 625 O O . ASN A 1 79 ? 11.194 1.030 -21.937 1.00 67.06 79 ASN A O 1
ATOM 629 N N . PHE A 1 80 ? 10.376 -0.532 -20.552 1.00 59.72 80 PHE A N 1
ATOM 630 C CA . PHE A 1 80 ? 10.969 -1.661 -21.290 1.00 59.72 80 PHE A CA 1
ATOM 631 C C . PHE A 1 80 ? 10.309 -1.884 -22.661 1.00 59.72 80 PHE A C 1
ATOM 633 O O . PHE A 1 80 ? 10.982 -2.373 -23.568 1.00 59.72 80 PHE A O 1
ATOM 640 N N . GLY A 1 81 ? 9.041 -1.499 -22.838 1.00 55.25 81 GLY A N 1
ATOM 641 C CA . GLY A 1 81 ? 8.358 -1.491 -24.135 1.00 55.25 81 GLY A CA 1
ATOM 642 C C . GLY A 1 81 ? 8.756 -0.307 -25.026 1.00 55.25 81 GLY A C 1
ATOM 643 O O . GLY A 1 81 ? 8.949 -0.484 -26.226 1.00 55.25 81 GLY A O 1
ATOM 644 N N . GLY A 1 82 ? 8.942 0.884 -24.442 1.00 50.00 82 GLY A N 1
ATOM 645 C CA . GLY A 1 82 ? 9.223 2.129 -25.176 1.00 50.00 82 GLY A CA 1
ATOM 646 C C . GLY A 1 82 ? 10.691 2.371 -25.563 1.00 50.00 82 GLY A C 1
ATOM 647 O O . GLY A 1 82 ? 10.960 3.022 -26.571 1.00 50.00 82 GLY A O 1
ATOM 648 N N . LYS A 1 83 ? 11.658 1.834 -24.806 1.00 51.84 83 LYS A N 1
ATOM 649 C CA . LYS A 1 83 ? 13.111 1.937 -25.083 1.00 51.84 83 LYS A CA 1
ATOM 650 C C . LYS A 1 83 ? 13.771 0.572 -25.274 1.00 51.84 83 LYS A C 1
ATOM 652 O O . LYS A 1 83 ? 14.951 0.387 -24.972 1.00 51.84 83 LYS A O 1
ATOM 657 N N . ALA A 1 84 ? 13.031 -0.414 -25.775 1.00 55.44 84 ALA A N 1
ATOM 658 C CA . ALA A 1 84 ? 13.650 -1.656 -26.205 1.00 55.44 84 ALA A CA 1
ATOM 659 C C . ALA A 1 84 ? 14.627 -1.333 -27.341 1.00 55.44 84 ALA A C 1
ATOM 661 O O . ALA A 1 84 ? 14.202 -1.005 -28.446 1.00 55.44 84 ALA A O 1
ATOM 662 N N . VAL A 1 85 ? 15.935 -1.436 -27.083 1.00 58.12 85 VAL A N 1
ATOM 663 C CA . VAL A 1 85 ? 16.936 -1.370 -28.150 1.00 58.12 85 VAL A CA 1
ATOM 664 C C . VAL A 1 85 ? 16.579 -2.461 -29.152 1.00 58.12 85 VAL A C 1
ATOM 666 O O . VAL A 1 85 ? 16.681 -3.659 -28.857 1.00 58.12 85 VAL A O 1
ATOM 669 N N . THR A 1 86 ? 16.039 -2.044 -30.295 1.00 64.56 86 THR A N 1
ATOM 670 C CA . THR A 1 86 ? 15.559 -2.977 -31.304 1.00 64.56 86 THR A CA 1
ATOM 671 C C . THR A 1 86 ? 16.767 -3.576 -32.016 1.00 64.56 86 THR A C 1
ATOM 673 O O . THR A 1 86 ? 17.801 -2.915 -32.148 1.00 64.56 86 THR A O 1
ATOM 676 N N . PRO A 1 87 ? 16.666 -4.809 -32.539 1.00 65.25 87 PRO A N 1
ATOM 677 C CA . PRO A 1 87 ? 17.729 -5.383 -33.363 1.00 65.25 87 PRO A CA 1
ATOM 678 C C . PRO A 1 87 ? 18.113 -4.466 -34.535 1.00 65.25 87 PRO A C 1
ATOM 680 O O . PRO A 1 87 ? 19.261 -4.452 -34.960 1.00 65.25 87 PRO A O 1
ATOM 683 N N . GLN A 1 88 ? 17.161 -3.671 -35.029 1.00 67.69 88 GLN A N 1
ATOM 684 C CA . GLN A 1 88 ? 17.364 -2.689 -36.092 1.00 67.69 88 GLN A CA 1
ATOM 685 C C . GLN A 1 88 ? 18.187 -1.480 -35.618 1.00 67.69 88 GLN A C 1
ATOM 687 O O . GLN A 1 88 ? 19.093 -1.056 -36.330 1.00 67.69 88 GLN A O 1
ATOM 692 N N . MET A 1 89 ? 17.932 -0.957 -34.411 1.00 75.12 89 MET A N 1
ATOM 693 C CA . MET A 1 89 ? 18.778 0.076 -33.794 1.00 75.12 89 MET A CA 1
ATOM 694 C C . MET A 1 89 ? 20.190 -0.447 -33.513 1.00 75.12 89 MET A C 1
ATOM 696 O O . MET A 1 89 ? 21.158 0.265 -33.757 1.00 75.12 89 MET A O 1
ATOM 700 N N . LEU A 1 90 ? 20.314 -1.702 -33.066 1.00 74.00 90 LEU A N 1
ATOM 701 C CA . LEU A 1 90 ? 21.606 -2.350 -32.825 1.00 74.00 90 LEU A CA 1
ATOM 702 C C . LEU A 1 90 ? 22.414 -2.516 -34.123 1.00 74.00 90 LEU A C 1
ATOM 704 O O . LEU A 1 90 ? 23.611 -2.243 -34.132 1.00 74.00 90 LEU A O 1
ATOM 708 N N . ARG A 1 91 ? 21.756 -2.912 -35.224 1.00 76.38 91 ARG A N 1
ATOM 709 C CA . ARG A 1 91 ? 22.370 -2.991 -36.562 1.00 76.38 91 ARG A CA 1
ATOM 710 C C . ARG A 1 91 ? 22.835 -1.621 -37.044 1.00 76.38 91 ARG A C 1
ATOM 712 O O . ARG A 1 91 ? 24.014 -1.475 -37.328 1.00 76.38 91 ARG A O 1
ATOM 719 N N . LYS A 1 92 ? 21.964 -0.605 -37.013 1.00 79.94 92 LYS A N 1
ATOM 720 C CA . LYS A 1 92 ? 22.330 0.771 -37.396 1.00 79.94 92 LYS A CA 1
ATOM 721 C C . LYS A 1 92 ? 23.494 1.319 -36.566 1.00 79.94 92 LYS A C 1
ATOM 723 O O . LYS A 1 92 ? 24.384 1.973 -37.107 1.00 79.94 92 LYS A O 1
ATOM 728 N N . PHE A 1 93 ? 23.513 1.037 -35.262 1.00 79.12 93 PHE A N 1
ATOM 729 C CA . PHE A 1 93 ? 24.617 1.412 -34.378 1.00 79.12 93 PHE A CA 1
ATOM 730 C C . PHE A 1 93 ? 25.924 0.703 -34.763 1.00 79.12 93 PHE A C 1
ATOM 732 O O . PHE A 1 93 ? 26.950 1.364 -34.915 1.00 79.12 93 PHE A O 1
ATOM 739 N N . ALA A 1 94 ? 25.884 -0.615 -34.984 1.00 80.88 94 ALA A N 1
ATOM 740 C CA . ALA A 1 94 ? 27.044 -1.395 -35.409 1.00 80.88 94 ALA A CA 1
ATOM 741 C C . ALA A 1 94 ? 27.575 -0.946 -36.781 1.00 80.88 94 ALA A C 1
ATOM 743 O O . ALA A 1 94 ? 28.781 -0.782 -36.940 1.00 80.88 94 ALA A O 1
ATOM 744 N N . GLU A 1 95 ? 26.698 -0.675 -37.748 1.00 80.19 95 GLU A N 1
ATOM 745 C CA . GLU A 1 95 ? 27.068 -0.144 -39.066 1.00 80.19 95 GLU A CA 1
ATOM 746 C C . GLU A 1 95 ? 27.761 1.218 -38.953 1.00 80.19 95 GLU A C 1
ATOM 748 O O . GLU A 1 95 ? 28.813 1.435 -39.556 1.00 80.19 95 GLU A O 1
ATOM 753 N N . THR A 1 96 ? 27.229 2.110 -38.113 1.00 78.88 96 THR A N 1
ATOM 754 C CA . THR A 1 96 ? 27.814 3.439 -37.872 1.00 78.88 96 THR A CA 1
ATOM 755 C C . THR A 1 96 ? 29.184 3.339 -37.190 1.00 78.88 96 THR A C 1
ATOM 757 O O . THR A 1 96 ? 30.109 4.079 -37.528 1.00 78.88 96 THR A O 1
ATOM 760 N N . ALA A 1 97 ? 29.342 2.412 -36.241 1.00 76.94 97 ALA A N 1
ATOM 761 C CA . ALA A 1 97 ? 30.614 2.154 -35.571 1.00 76.94 97 ALA A CA 1
ATOM 762 C C . ALA A 1 97 ? 31.657 1.555 -36.534 1.00 76.94 97 ALA A C 1
ATOM 764 O O . ALA A 1 97 ? 32.795 2.022 -36.571 1.00 76.94 97 ALA A O 1
ATOM 765 N N . HIS A 1 98 ? 31.266 0.590 -37.374 1.00 71.38 98 HIS A N 1
ATOM 766 C CA . HIS A 1 98 ? 32.136 0.008 -38.400 1.00 71.38 98 HIS A CA 1
ATOM 767 C C . HIS A 1 98 ? 32.575 1.033 -39.452 1.00 71.38 98 HIS A C 1
ATOM 769 O O . HIS A 1 98 ? 33.738 1.027 -39.855 1.00 71.38 98 HIS A O 1
ATOM 775 N N . GLN A 1 99 ? 31.681 1.929 -39.881 1.00 71.50 99 GLN A N 1
ATOM 776 C CA . GLN A 1 99 ? 32.032 3.013 -40.803 1.00 71.50 99 GLN A CA 1
ATOM 777 C C . GLN A 1 99 ? 33.054 3.976 -40.192 1.00 71.50 99 GLN A C 1
ATOM 779 O O . GLN A 1 99 ? 33.991 4.366 -40.878 1.00 71.50 99 GLN A O 1
ATOM 784 N N . ARG A 1 100 ? 32.932 4.309 -38.901 1.00 63.97 100 ARG A N 1
ATOM 785 C CA . ARG A 1 100 ? 33.892 5.184 -38.209 1.00 63.97 100 ARG A CA 1
ATOM 786 C C . ARG A 1 100 ? 35.268 4.546 -38.030 1.00 63.97 100 ARG A C 1
ATOM 788 O O . ARG A 1 100 ? 36.265 5.204 -38.291 1.00 63.97 100 ARG A O 1
ATOM 795 N N . ILE A 1 101 ? 35.329 3.266 -37.661 1.00 65.69 101 ILE A N 1
ATOM 796 C CA . ILE A 1 101 ? 36.603 2.533 -37.519 1.00 65.69 101 ILE A CA 1
ATOM 797 C C . ILE A 1 101 ? 37.311 2.388 -38.876 1.00 65.69 101 ILE A C 1
ATOM 799 O O . ILE A 1 101 ? 38.534 2.411 -38.955 1.00 65.69 101 ILE A O 1
ATOM 803 N N . ARG A 1 102 ? 36.549 2.277 -39.969 1.00 62.06 102 ARG A N 1
ATOM 804 C CA . ARG A 1 102 ? 37.093 2.130 -41.325 1.00 62.06 102 ARG A CA 1
ATOM 805 C C . ARG A 1 102 ? 37.628 3.438 -41.928 1.00 62.06 102 ARG A C 1
ATOM 807 O O . ARG A 1 102 ? 38.360 3.369 -42.910 1.00 62.06 102 ARG A O 1
ATOM 814 N N . VAL A 1 103 ? 37.295 4.599 -41.361 1.00 56.94 103 VAL A N 1
ATOM 815 C CA . VAL A 1 103 ? 37.761 5.915 -41.846 1.00 56.94 103 VAL A CA 1
ATOM 816 C C . VAL A 1 103 ? 39.102 6.339 -41.221 1.00 56.94 103 VAL A C 1
ATOM 818 O O . VAL A 1 103 ? 39.775 7.182 -41.798 1.00 56.94 103 VAL A O 1
ATOM 821 N N . ASP A 1 104 ? 39.558 5.690 -40.141 1.00 53.53 104 ASP A N 1
ATOM 822 C CA . ASP A 1 104 ? 40.827 6.024 -39.455 1.00 53.53 104 ASP A CA 1
ATOM 823 C C . ASP A 1 104 ? 41.931 4.951 -39.623 1.00 53.53 104 ASP A C 1
ATOM 825 O O . ASP A 1 104 ? 42.953 4.957 -38.948 1.00 53.53 104 ASP A O 1
ATOM 829 N N . GLY A 1 105 ? 41.728 3.985 -40.527 1.00 52.34 105 GLY A N 1
ATOM 830 C CA . GLY A 1 105 ? 42.599 2.814 -40.715 1.00 52.34 105 GLY A CA 1
ATOM 831 C C . GLY A 1 105 ? 43.354 2.795 -42.043 1.00 52.34 105 GLY A C 1
ATOM 832 O O . GLY A 1 105 ? 43.453 1.748 -42.681 1.00 52.34 105 GLY A O 1
ATOM 833 N N . GLY A 1 106 ? 43.836 3.947 -42.508 1.00 54.28 106 GLY A N 1
ATOM 834 C CA . GLY A 1 106 ? 44.660 4.054 -43.710 1.00 54.28 106 GLY A CA 1
ATOM 835 C C . GLY A 1 106 ? 46.151 3.889 -43.419 1.00 54.28 106 GLY A C 1
ATOM 836 O O . GLY A 1 106 ? 46.862 4.883 -43.359 1.00 54.28 106 GLY A O 1
ATOM 837 N N . GLY A 1 107 ? 46.630 2.645 -43.307 1.00 47.56 107 GLY A N 1
ATOM 838 C CA . GLY A 1 107 ? 48.044 2.312 -43.539 1.00 47.56 107 GLY A CA 1
ATOM 839 C C . GLY A 1 107 ? 48.751 1.584 -42.395 1.00 47.56 107 GLY A C 1
ATOM 840 O O . GLY A 1 107 ? 49.246 2.200 -41.460 1.00 47.56 107 GLY A O 1
ATOM 841 N N . TYR A 1 108 ? 48.893 0.264 -42.524 1.00 52.81 108 TYR A N 1
ATOM 842 C CA . TYR A 1 108 ? 49.925 -0.478 -41.797 1.00 52.81 108 TYR A CA 1
ATOM 843 C C . TYR A 1 108 ? 51.293 -0.175 -42.432 1.00 52.81 108 TYR A C 1
ATOM 845 O O . TYR A 1 108 ? 51.467 -0.483 -43.617 1.00 52.81 108 TYR A O 1
ATOM 853 N N . PRO A 1 109 ? 52.291 0.354 -41.700 1.00 52.16 109 PRO A N 1
ATOM 854 C CA . PRO A 1 109 ? 53.659 0.362 -42.190 1.00 52.16 109 PRO A CA 1
ATOM 855 C C . PRO A 1 109 ? 54.174 -1.080 -42.186 1.00 52.16 109 PRO A C 1
ATOM 857 O O . PRO A 1 109 ? 54.488 -1.655 -41.143 1.00 52.16 109 PRO A O 1
ATOM 860 N N . ARG A 1 110 ? 54.247 -1.694 -43.372 1.00 59.56 110 ARG A N 1
ATOM 861 C CA . ARG A 1 110 ? 55.106 -2.862 -43.566 1.00 59.56 110 ARG A CA 1
ATOM 862 C C . ARG A 1 110 ? 56.541 -2.391 -43.366 1.00 59.56 110 ARG A C 1
ATOM 864 O O . ARG A 1 110 ? 57.074 -1.671 -44.204 1.00 59.56 110 ARG A O 1
ATOM 871 N N . ALA A 1 111 ? 57.150 -2.796 -42.258 1.00 53.53 111 ALA A N 1
ATOM 872 C CA . ALA A 1 111 ? 58.593 -2.753 -42.116 1.00 53.53 111 ALA A CA 1
ATOM 873 C C . ALA A 1 111 ? 59.190 -3.742 -43.127 1.00 53.53 111 ALA A C 1
ATOM 875 O O . ALA A 1 111 ? 59.281 -4.942 -42.871 1.00 53.53 111 ALA A O 1
ATOM 876 N N . SER A 1 112 ? 59.532 -3.241 -44.311 1.00 51.62 112 SER A N 1
ATOM 877 C CA . SER A 1 112 ? 60.433 -3.936 -45.217 1.00 51.62 112 SER A CA 1
ATOM 878 C C . SER A 1 112 ? 61.841 -3.768 -44.662 1.00 51.62 112 SER A C 1
ATOM 880 O O . SER A 1 112 ? 62.440 -2.701 -44.750 1.00 51.62 112 SER A O 1
ATOM 882 N N . VAL A 1 113 ? 62.330 -4.831 -44.037 1.00 56.03 113 VAL A N 1
ATOM 883 C CA . VAL A 1 113 ? 63.759 -5.104 -43.898 1.00 56.03 113 VAL A CA 1
ATOM 884 C C . VAL A 1 113 ? 64.350 -5.205 -45.304 1.00 56.03 113 VAL A C 1
ATOM 886 O O . VAL A 1 113 ? 63.947 -6.087 -46.057 1.00 56.03 113 VAL A O 1
ATOM 889 N N . ASP A 1 114 ? 65.292 -4.332 -45.651 1.00 48.19 114 ASP A N 1
ATOM 890 C CA . ASP A 1 114 ? 66.281 -4.638 -46.683 1.00 48.19 114 ASP A CA 1
ATOM 891 C C . ASP A 1 114 ? 67.641 -4.067 -46.288 1.00 48.19 114 ASP A C 1
ATOM 893 O O . ASP A 1 114 ? 67.759 -2.919 -45.857 1.00 48.19 114 ASP A O 1
ATOM 897 N N . GLY A 1 115 ? 68.643 -4.933 -46.367 1.00 50.50 115 GLY A N 1
ATOM 898 C CA . GLY A 1 115 ? 70.015 -4.658 -45.997 1.00 50.50 115 GLY A CA 1
ATOM 899 C C . GLY A 1 115 ? 70.898 -4.527 -47.227 1.00 50.50 115 GLY A C 1
ATOM 900 O O . GLY A 1 115 ? 70.792 -5.319 -48.162 1.00 50.50 115 GLY A O 1
ATOM 901 N N . ARG A 1 116 ? 71.825 -3.574 -47.175 1.00 45.94 116 ARG A N 1
ATOM 902 C CA . ARG A 1 116 ? 73.242 -3.718 -47.537 1.00 45.94 116 ARG A CA 1
ATOM 903 C C . ARG A 1 116 ? 73.980 -2.416 -47.279 1.00 45.94 116 ARG A C 1
ATOM 905 O O . ARG A 1 116 ? 73.387 -1.350 -47.540 1.00 45.94 116 ARG A O 1
#

Radius of gyration: 29.99 Å; chains: 1; bounding box: 94×25×69 Å

Foldseek 3Di:
DPVVVVVVVVVLVVLVVLLVVLVVQLVVLVVVLVVLVVCVVVVVDDPPDVVSVVSNVVSVVSNVVSVVVSVVSVVVSVVCVVPVCDVVVVVVVVVVVVVVVVVPPPDDPDPDDDDD